Protein AF-B7QEQ2-F1 (afdb_monomer)

Structure (mmCIF, N/CA/C/O backbone):
data_AF-B7QEQ2-F1
#
_entry.id   AF-B7QEQ2-F1
#
loop_
_atom_site.group_PDB
_atom_site.id
_atom_site.type_symbol
_atom_site.label_atom_id
_atom_site.label_alt_id
_atom_site.label_comp_id
_atom_site.label_asym_id
_atom_site.label_entity_id
_atom_site.label_seq_id
_atom_site.pdbx_PDB_ins_code
_atom_site.Cartn_x
_atom_site.Cartn_y
_atom_site.Cartn_z
_atom_site.occupancy
_atom_site.B_iso_or_equiv
_atom_site.auth_seq_id
_atom_site.auth_comp_id
_atom_site.auth_asym_id
_atom_site.auth_atom_id
_atom_site.pdbx_PDB_model_num
ATOM 1 N N . MET A 1 1 ? -2.851 0.104 1.260 1.00 75.62 1 MET A N 1
ATOM 2 C CA . MET A 1 1 ? -3.392 1.039 0.243 1.00 75.62 1 MET A CA 1
ATOM 3 C C . MET A 1 1 ? -2.245 1.586 -0.587 1.00 75.62 1 MET A C 1
ATOM 5 O O . MET A 1 1 ? -1.235 1.958 0.004 1.00 75.62 1 MET A O 1
ATOM 9 N N . LEU A 1 2 ? -2.378 1.606 -1.914 1.00 77.75 2 LEU A N 1
ATOM 10 C CA . LEU A 1 2 ? -1.387 2.231 -2.790 1.00 77.75 2 LEU A CA 1
ATOM 11 C C . LEU A 1 2 ? -1.394 3.751 -2.608 1.00 77.75 2 LEU A C 1
ATOM 13 O O . LEU A 1 2 ? -2.457 4.352 -2.464 1.00 77.75 2 LEU A O 1
ATOM 17 N N . THR A 1 3 ? -0.214 4.362 -2.578 1.00 77.12 3 THR A N 1
ATOM 18 C CA . THR A 1 3 ? -0.054 5.825 -2.447 1.00 77.12 3 THR A CA 1
ATOM 19 C C . THR A 1 3 ? 0.773 6.445 -3.568 1.00 77.12 3 THR A C 1
ATOM 21 O O . THR A 1 3 ? 1.016 7.648 -3.561 1.00 77.12 3 THR A O 1
ATOM 24 N N . GLN A 1 4 ? 1.211 5.635 -4.527 1.00 81.50 4 GLN A N 1
ATOM 25 C CA . GLN A 1 4 ? 1.961 6.067 -5.699 1.00 81.50 4 GLN A CA 1
ATOM 26 C C . GLN A 1 4 ? 1.026 6.340 -6.881 1.00 81.50 4 GLN A C 1
ATOM 28 O O . GLN A 1 4 ? 0.019 5.660 -7.042 1.00 81.50 4 GLN A O 1
ATOM 33 N N . GLN A 1 5 ? 1.394 7.311 -7.722 1.00 81.81 5 GLN A N 1
ATOM 34 C CA . GLN A 1 5 ? 0.786 7.501 -9.038 1.00 81.81 5 GLN A CA 1
ATOM 35 C C . GLN A 1 5 ? 1.064 6.295 -9.943 1.00 81.81 5 GLN A C 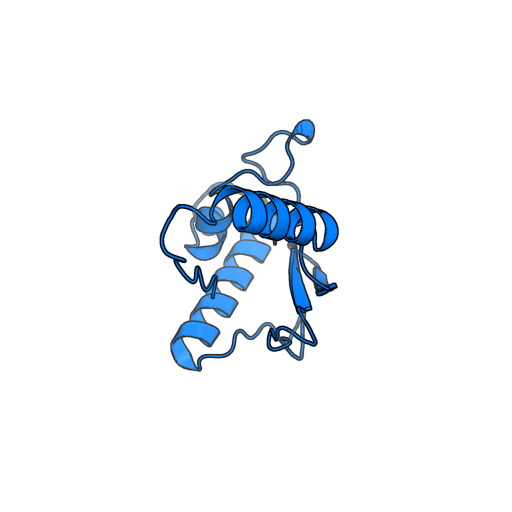1
ATOM 37 O O . GLN A 1 5 ? 2.204 5.842 -10.057 1.00 81.81 5 GLN A O 1
ATOM 42 N N . SER A 1 6 ? 0.012 5.804 -10.587 1.00 81.44 6 SER A N 1
ATOM 43 C CA . SER A 1 6 ? 0.060 4.692 -11.532 1.00 81.44 6 SER A CA 1
ATOM 44 C C . SER A 1 6 ? 0.063 5.200 -12.975 1.00 81.44 6 SER A C 1
ATOM 46 O O . SER A 1 6 ? -0.493 6.257 -13.266 1.00 81.44 6 SER A O 1
ATOM 48 N N . SER A 1 7 ? 0.639 4.422 -13.891 1.00 83.12 7 SER A N 1
ATOM 49 C CA . SER A 1 7 ? 0.541 4.637 -15.339 1.00 83.12 7 SER A CA 1
ATOM 50 C C . SER A 1 7 ? -0.869 4.421 -15.909 1.00 83.12 7 SER A C 1
ATOM 52 O O . SER A 1 7 ? -1.133 4.861 -17.028 1.00 83.12 7 SER A O 1
ATOM 54 N N . PHE A 1 8 ? -1.785 3.785 -15.167 1.00 78.50 8 PHE A N 1
ATOM 55 C CA . PHE A 1 8 ? -3.153 3.510 -15.635 1.00 78.50 8 PHE A CA 1
ATOM 56 C C . PHE A 1 8 ? -4.155 4.630 -15.333 1.00 78.50 8 PHE A C 1
ATOM 58 O O . PHE A 1 8 ? -5.146 4.779 -16.049 1.00 78.50 8 PHE A O 1
ATOM 65 N N . GLY A 1 9 ? -3.925 5.403 -14.270 1.00 74.50 9 GLY A N 1
ATOM 66 C CA . GLY A 1 9 ? -4.839 6.439 -13.793 1.00 74.50 9 GLY A CA 1
ATOM 67 C C . GLY A 1 9 ? -4.338 7.847 -14.105 1.00 74.50 9 GLY A C 1
ATOM 68 O O . GLY A 1 9 ? -3.141 8.114 -14.083 1.00 74.50 9 GLY A O 1
ATOM 69 N N . SER A 1 10 ? -5.250 8.791 -14.353 1.00 77.38 10 SER A N 1
ATOM 70 C CA . SER A 1 10 ? -4.860 10.207 -14.373 1.00 77.38 10 SER A CA 1
ATOM 71 C C . SER A 1 10 ? -4.523 10.680 -12.957 1.00 77.38 10 SER A C 1
ATOM 73 O O . SER A 1 10 ? -5.201 10.276 -12.008 1.00 77.38 10 SER A O 1
ATOM 75 N N . GLU A 1 11 ? -3.593 11.626 -12.823 1.00 79.19 11 GLU A N 1
ATOM 76 C CA . GLU A 1 11 ? -3.232 12.245 -11.538 1.00 79.19 11 GLU A CA 1
ATOM 77 C C . GLU A 1 11 ? -4.451 12.754 -10.744 1.00 79.19 11 GLU A C 1
ATOM 79 O O . GLU A 1 11 ? -4.471 12.663 -9.520 1.00 79.19 11 GLU A O 1
ATOM 84 N N . LEU A 1 12 ? -5.504 13.199 -11.439 1.00 82.31 12 LEU A N 1
ATOM 85 C CA . LEU A 1 12 ? -6.751 13.679 -10.839 1.00 82.31 12 LEU A CA 1
ATOM 86 C C . LEU A 1 12 ? -7.473 12.628 -9.977 1.00 82.31 12 LEU A C 1
ATOM 88 O O . LEU A 1 12 ? -8.085 12.977 -8.970 1.00 82.31 12 LEU A O 1
ATOM 92 N N . PHE A 1 13 ? -7.443 11.360 -10.386 1.00 82.88 13 PHE A N 1
ATOM 93 C CA . PHE A 1 13 ? -8.182 10.286 -9.716 1.00 82.88 13 PHE A CA 1
ATOM 94 C C . PHE A 1 13 ? -7.314 9.523 -8.713 1.00 82.88 13 PHE A C 1
ATOM 96 O O . PHE A 1 13 ? -7.851 8.850 -7.833 1.00 82.88 13 PHE A O 1
ATOM 103 N N . GLY A 1 14 ? -5.987 9.656 -8.820 1.00 84.94 14 GLY A N 1
ATOM 104 C CA . GLY A 1 14 ? -5.045 8.839 -8.066 1.00 84.94 14 GLY A CA 1
ATOM 105 C C . GLY A 1 14 ? -5.220 7.344 -8.369 1.00 84.94 14 GLY A C 1
ATOM 106 O O . GLY A 1 14 ? -5.712 6.994 -9.446 1.00 84.94 14 GLY A O 1
ATOM 107 N N . PRO A 1 15 ? -4.829 6.467 -7.426 1.00 86.31 15 PRO A N 1
ATOM 108 C CA . PRO A 1 15 ? -5.030 5.033 -7.556 1.00 86.31 15 PRO A CA 1
ATOM 109 C C . PRO A 1 15 ? -6.498 4.647 -7.727 1.00 86.31 15 PRO A C 1
ATOM 111 O O . PRO A 1 15 ? -7.338 4.924 -6.863 1.00 86.31 15 PRO A O 1
ATOM 114 N N . THR A 1 16 ? -6.805 3.994 -8.840 1.00 87.00 16 THR A N 1
ATOM 115 C CA . THR A 1 16 ? -8.160 3.581 -9.207 1.00 87.00 16 THR A CA 1
ATOM 116 C C . THR A 1 16 ? -8.502 2.185 -8.685 1.00 87.00 16 THR A C 1
ATOM 118 O O . THR A 1 16 ? -7.649 1.409 -8.260 1.00 87.00 16 THR A O 1
ATOM 121 N N . HIS A 1 17 ? -9.793 1.853 -8.660 1.00 88.81 17 HIS A N 1
ATOM 122 C CA . HIS A 1 17 ? -10.239 0.551 -8.174 1.00 88.81 17 HIS A CA 1
ATOM 123 C C . HIS A 1 17 ? -9.738 -0.589 -9.075 1.00 88.81 17 HIS A C 1
ATOM 125 O O . HIS A 1 17 ? -9.986 -0.579 -10.278 1.00 88.81 17 HIS A O 1
ATOM 131 N N . GLY A 1 18 ? -9.092 -1.591 -8.472 1.00 88.56 18 GLY A N 1
ATOM 132 C CA . GLY A 1 18 ? -8.667 -2.824 -9.137 1.00 88.56 18 GLY A CA 1
ATOM 133 C C . GLY A 1 18 ? -7.286 -2.763 -9.792 1.00 88.56 18 GLY A C 1
ATOM 134 O O . GLY A 1 18 ? -6.779 -3.800 -10.217 1.00 88.56 18 GLY A O 1
ATOM 135 N N . GLU A 1 19 ? -6.642 -1.594 -9.853 1.00 89.75 19 GLU A N 1
ATOM 136 C CA . GLU A 1 19 ? -5.293 -1.482 -10.424 1.00 89.75 19 GLU A CA 1
ATOM 137 C C . GLU A 1 19 ? -4.233 -2.196 -9.570 1.00 89.75 19 GLU A C 1
ATOM 139 O O . GLU A 1 19 ? -3.228 -2.676 -10.087 1.00 89.75 19 GLU A O 1
ATOM 144 N N . ASP A 1 20 ? -4.471 -2.321 -8.263 1.00 91.50 20 ASP A N 1
ATOM 145 C CA . ASP A 1 20 ? -3.594 -3.001 -7.312 1.00 91.50 20 ASP A CA 1
ATOM 146 C C . ASP A 1 20 ? -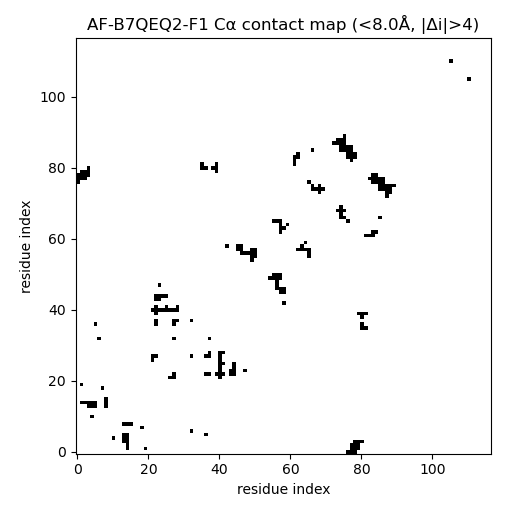3.403 -4.482 -7.653 1.00 91.50 20 ASP A C 1
ATOM 148 O O . ASP A 1 20 ? -2.325 -5.039 -7.424 1.00 91.50 20 ASP A O 1
ATOM 152 N N . MET A 1 21 ? -4.402 -5.092 -8.292 1.00 92.44 21 MET A N 1
ATOM 153 C CA . MET A 1 21 ? -4.324 -6.458 -8.796 1.00 92.44 21 MET A CA 1
ATOM 154 C C . MET A 1 21 ? -3.221 -6.628 -9.852 1.00 92.44 21 MET A C 1
ATOM 156 O O . MET A 1 21 ? -2.556 -7.662 -9.872 1.00 92.44 21 MET A O 1
ATOM 160 N N . LEU A 1 22 ? -2.959 -5.610 -10.678 1.00 91.94 22 LEU A N 1
ATOM 161 C CA . LEU A 1 22 ? -1.907 -5.655 -11.705 1.00 91.94 22 LEU A CA 1
ATOM 162 C C . LEU A 1 22 ? -0.506 -5.719 -11.082 1.00 91.94 22 LEU A C 1
ATOM 164 O O . LEU A 1 22 ? 0.378 -6.400 -11.602 1.00 91.94 22 LEU A O 1
ATOM 168 N N . TYR A 1 23 ? -0.314 -5.061 -9.937 1.00 93.38 23 TYR A N 1
ATOM 169 C CA . TYR A 1 23 ? 0.929 -5.129 -9.169 1.00 93.38 23 TYR A CA 1
ATOM 170 C C . TYR A 1 23 ? 1.040 -6.448 -8.391 1.00 93.38 23 TYR A C 1
ATOM 172 O O . TYR A 1 23 ? 2.099 -7.070 -8.383 1.00 93.38 23 TYR A O 1
ATOM 180 N N . MET A 1 24 ? -0.043 -6.908 -7.750 1.00 93.62 24 MET A N 1
ATOM 181 C CA . MET A 1 24 ? -0.027 -8.156 -6.968 1.00 93.62 24 MET A CA 1
ATOM 182 C C . MET A 1 24 ? 0.187 -9.406 -7.825 1.00 93.62 24 MET A C 1
ATOM 184 O O . MET A 1 24 ? 0.768 -10.372 -7.336 1.00 93.62 24 MET A O 1
ATOM 188 N N . LEU A 1 25 ? -0.284 -9.395 -9.075 1.00 93.06 25 LEU A N 1
ATOM 189 C CA . LEU A 1 25 ? -0.165 -10.521 -10.007 1.00 93.06 25 LEU A CA 1
ATOM 190 C C . LEU A 1 25 ? 1.064 -10.429 -10.924 1.00 93.06 25 LEU A C 1
ATOM 192 O O . LEU A 1 25 ? 1.236 -11.280 -11.792 1.00 93.06 25 LEU A O 1
ATOM 196 N N . GLY A 1 26 ? 1.918 -9.418 -10.749 1.00 92.69 26 GLY A N 1
ATOM 197 C CA . GLY A 1 26 ? 3.167 -9.304 -11.499 1.00 92.69 26 GLY A CA 1
ATOM 198 C C . GLY A 1 26 ? 3.040 -8.735 -12.909 1.00 92.69 26 GLY A C 1
ATOM 199 O O . GLY A 1 26 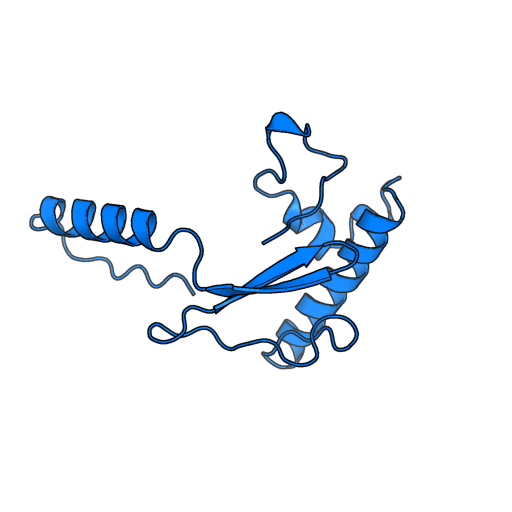? 4.050 -8.629 -13.600 1.00 92.69 26 GLY A O 1
ATOM 200 N N . SER A 1 27 ? 1.845 -8.323 -13.345 1.00 92.62 27 SER A N 1
ATOM 201 C CA . SER A 1 27 ? 1.609 -7.831 -14.710 1.00 92.62 27 SER A CA 1
ATOM 202 C C . SER A 1 27 ? 2.489 -6.629 -15.071 1.00 92.62 27 SER A C 1
ATOM 204 O O . SER A 1 27 ? 2.875 -6.477 -16.228 1.00 92.62 27 SER A O 1
ATOM 206 N N . MET A 1 28 ? 2.885 -5.815 -14.087 1.00 90.69 28 MET A N 1
ATOM 207 C CA . MET A 1 28 ? 3.777 -4.667 -14.311 1.00 90.69 28 MET A CA 1
ATOM 208 C C . MET A 1 28 ? 5.183 -5.058 -14.774 1.00 90.69 28 MET A C 1
ATOM 210 O O . MET A 1 28 ? 5.884 -4.225 -15.346 1.00 90.69 28 MET A O 1
ATOM 214 N N . ASN A 1 29 ? 5.612 -6.300 -14.538 1.00 86.50 29 ASN A N 1
ATOM 215 C CA . ASN A 1 29 ? 6.933 -6.767 -14.959 1.00 86.50 29 ASN A CA 1
ATOM 216 C C . ASN A 1 29 ? 6.986 -7.029 -16.470 1.00 86.50 29 ASN A C 1
ATOM 218 O O . ASN A 1 29 ? 8.004 -6.738 -17.096 1.00 86.50 29 ASN A O 1
ATOM 222 N N . ASP A 1 30 ? 5.880 -7.510 -17.043 1.00 84.94 30 ASP A N 1
ATOM 223 C CA . ASP A 1 30 ? 5.756 -7.820 -18.473 1.00 84.94 30 ASP A CA 1
ATOM 224 C C . ASP A 1 30 ? 5.270 -6.618 -19.288 1.00 84.94 30 ASP A C 1
ATOM 226 O O . ASP A 1 30 ? 5.574 -6.477 -20.474 1.00 84.94 30 ASP A O 1
ATOM 230 N N . MET A 1 31 ? 4.521 -5.717 -18.652 1.00 83.56 31 MET A N 1
ATOM 231 C CA . MET A 1 31 ? 4.134 -4.452 -19.259 1.00 83.56 31 MET A CA 1
ATOM 232 C C . MET A 1 31 ? 5.353 -3.528 -19.404 1.00 83.56 31 MET A C 1
ATOM 234 O O . MET A 1 31 ? 6.342 -3.602 -18.663 1.00 83.56 31 MET A O 1
ATOM 238 N N . ASN A 1 32 ? 5.277 -2.581 -20.342 1.00 82.50 32 ASN A N 1
ATOM 239 C CA . ASN A 1 32 ? 6.275 -1.517 -20.488 1.00 82.50 32 ASN A CA 1
ATOM 240 C C . ASN A 1 32 ? 6.137 -0.447 -19.379 1.00 82.50 32 ASN A C 1
ATOM 242 O O . ASN A 1 32 ? 6.156 0.751 -19.649 1.00 82.50 32 ASN A O 1
ATOM 246 N N . ALA A 1 33 ? 5.929 -0.905 -18.142 1.00 86.81 33 ALA A N 1
ATOM 247 C CA . ALA A 1 33 ? 5.789 -0.102 -16.944 1.00 86.81 33 ALA A CA 1
ATOM 248 C C . ALA A 1 33 ? 7.119 0.540 -16.550 1.00 86.81 33 ALA A C 1
ATOM 250 O O . ALA A 1 33 ? 8.204 0.048 -16.891 1.00 86.81 33 ALA A O 1
ATOM 251 N N . ASN A 1 34 ? 7.037 1.630 -15.794 1.00 90.75 34 ASN A N 1
ATOM 252 C CA . ASN A 1 34 ? 8.240 2.300 -15.321 1.00 90.75 34 ASN A CA 1
ATOM 253 C C . ASN A 1 34 ? 8.941 1.491 -14.206 1.00 90.75 34 ASN A C 1
ATOM 255 O O . ASN A 1 34 ? 8.398 0.535 -13.646 1.00 90.75 34 ASN A O 1
ATOM 259 N N . LEU A 1 35 ? 10.181 1.874 -13.884 1.00 93.00 35 LEU A N 1
ATOM 260 C CA . LEU A 1 35 ? 11.004 1.164 -12.896 1.00 93.00 35 LEU A CA 1
ATOM 261 C C . LEU A 1 35 ? 10.356 1.101 -11.511 1.00 93.00 35 LEU A C 1
ATOM 263 O O . LEU A 1 35 ? 10.487 0.092 -10.819 1.00 93.00 35 LEU A O 1
ATOM 267 N N . ASP A 1 36 ? 9.654 2.154 -11.112 1.00 92.75 36 ASP A N 1
ATOM 268 C CA . ASP A 1 36 ? 9.009 2.217 -9.810 1.00 92.75 36 ASP A CA 1
ATOM 269 C C . ASP A 1 36 ? 7.806 1.273 -9.735 1.00 92.75 36 ASP A C 1
ATOM 271 O O . ASP A 1 36 ? 7.636 0.562 -8.745 1.00 92.75 36 ASP A O 1
ATOM 275 N N . GLU A 1 37 ? 7.013 1.194 -10.798 1.00 93.25 37 GLU A N 1
ATOM 276 C CA . GLU A 1 37 ? 5.877 0.280 -10.879 1.00 93.25 37 GLU A CA 1
ATOM 277 C C . GLU A 1 37 ? 6.307 -1.187 -10.867 1.00 93.25 37 GLU A C 1
ATOM 279 O O . GLU A 1 37 ? 5.720 -1.997 -10.145 1.00 93.25 37 GLU A O 1
ATOM 284 N N . ARG A 1 38 ? 7.373 -1.522 -11.604 1.00 94.06 38 ARG A N 1
ATOM 285 C CA . ARG A 1 38 ? 7.998 -2.855 -11.567 1.00 94.06 38 ARG A CA 1
ATOM 286 C C . ARG A 1 38 ? 8.491 -3.190 -10.166 1.00 94.06 38 ARG A C 1
ATOM 288 O O . ARG A 1 38 ? 8.185 -4.249 -9.624 1.00 94.06 38 A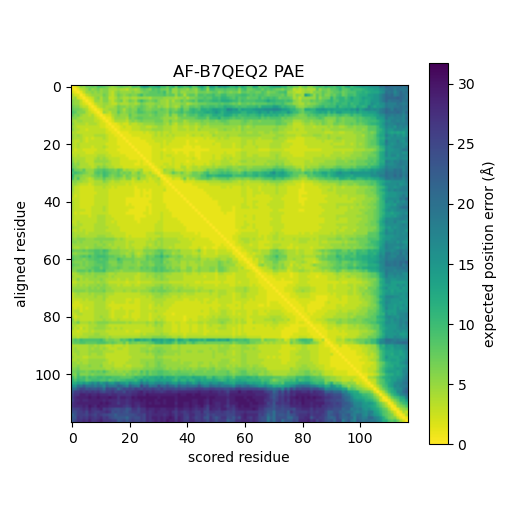RG A O 1
ATOM 295 N N . ARG A 1 39 ? 9.178 -2.243 -9.529 1.00 93.31 39 ARG A N 1
ATOM 296 C CA . ARG A 1 39 ? 9.682 -2.401 -8.162 1.00 93.31 39 ARG A CA 1
ATOM 297 C C . ARG A 1 39 ? 8.559 -2.613 -7.152 1.00 93.31 39 ARG A C 1
ATOM 299 O O . ARG A 1 39 ? 8.692 -3.445 -6.253 1.00 93.31 39 ARG A O 1
ATOM 306 N N . LEU A 1 40 ? 7.469 -1.859 -7.267 1.00 93.19 40 LEU A N 1
ATOM 307 C CA . LEU A 1 40 ? 6.291 -2.027 -6.424 1.00 93.19 40 LEU A CA 1
ATOM 308 C C . LEU A 1 40 ? 5.636 -3.396 -6.661 1.00 93.19 40 LEU A C 1
ATOM 310 O O . LEU A 1 40 ? 5.329 -4.086 -5.692 1.00 93.19 40 LEU A O 1
ATOM 314 N N . SER A 1 41 ? 5.500 -3.818 -7.918 1.00 94.31 41 SER A N 1
ATOM 315 C CA . SER A 1 41 ? 4.959 -5.124 -8.316 1.00 94.31 41 SER A CA 1
ATOM 316 C C . SER A 1 41 ? 5.748 -6.292 -7.718 1.00 94.31 41 SER A C 1
ATOM 318 O O . SER A 1 41 ? 5.186 -7.116 -6.996 1.00 94.31 41 SER A O 1
ATOM 320 N N . GLU A 1 42 ? 7.073 -6.314 -7.881 1.00 93.38 42 GLU A N 1
ATOM 321 C CA . GLU A 1 42 ? 7.943 -7.337 -7.279 1.00 93.38 42 GLU A CA 1
ATOM 322 C C . GLU A 1 42 ? 7.783 -7.428 -5.756 1.00 93.38 42 GLU A C 1
ATOM 324 O O . GLU A 1 42 ? 7.735 -8.517 -5.172 1.00 93.38 42 GLU A O 1
ATOM 329 N N . ARG A 1 43 ? 7.668 -6.274 -5.094 1.00 92.56 43 ARG A N 1
ATOM 330 C CA . ARG A 1 43 ? 7.474 -6.197 -3.642 1.00 92.56 43 ARG A CA 1
ATOM 331 C C . ARG A 1 43 ? 6.097 -6.685 -3.221 1.00 92.56 43 ARG A C 1
ATOM 333 O O . ARG A 1 43 ? 6.001 -7.405 -2.228 1.00 92.56 43 ARG A O 1
ATOM 340 N N . MET A 1 44 ? 5.053 -6.335 -3.968 1.00 93.81 44 MET A N 1
ATOM 341 C CA . MET A 1 44 ? 3.692 -6.788 -3.698 1.00 93.81 44 MET A CA 1
ATOM 342 C C . MET A 1 44 ? 3.548 -8.292 -3.906 1.00 93.81 44 MET A C 1
ATOM 344 O O . MET A 1 44 ? 3.026 -8.961 -3.017 1.00 93.81 44 MET A O 1
ATOM 348 N N . MET A 1 45 ? 4.095 -8.844 -4.990 1.00 94.56 45 MET A N 1
ATOM 349 C CA . MET A 1 45 ? 4.141 -10.293 -5.205 1.00 94.56 45 MET A CA 1
ATOM 350 C C . MET 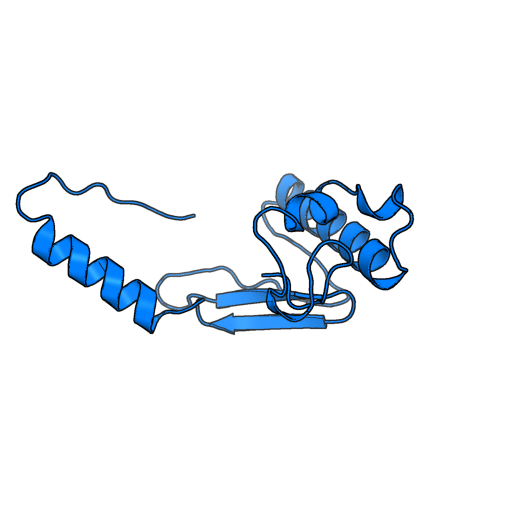A 1 45 ? 4.843 -11.017 -4.053 1.00 94.56 45 MET A C 1
ATOM 352 O O . MET A 1 45 ? 4.311 -11.990 -3.519 1.00 94.56 45 MET A O 1
ATOM 356 N N . LYS A 1 46 ? 6.017 -10.530 -3.622 1.00 92.94 46 LYS A N 1
ATOM 357 C CA . LYS A 1 46 ? 6.745 -11.124 -2.491 1.00 92.94 46 LYS A CA 1
ATOM 358 C C . LYS A 1 46 ? 5.940 -11.045 -1.195 1.00 92.94 46 LYS A C 1
ATOM 360 O O . LYS A 1 46 ? 5.828 -12.042 -0.491 1.00 92.94 46 LYS A O 1
ATOM 365 N N . MET A 1 47 ? 5.376 -9.879 -0.889 1.00 93.75 47 MET A N 1
ATOM 366 C CA . MET A 1 47 ? 4.532 -9.674 0.290 1.00 93.75 47 MET A CA 1
ATOM 367 C C . MET A 1 47 ? 3.359 -10.661 0.315 1.00 93.75 47 MET A C 1
ATOM 369 O O . MET A 1 47 ? 3.129 -11.300 1.342 1.00 93.75 47 MET A O 1
ATOM 373 N N . VAL A 1 48 ? 2.640 -10.796 -0.805 1.00 94.19 48 VAL A N 1
ATOM 374 C CA . VAL A 1 48 ? 1.518 -11.734 -0.945 1.00 94.19 48 VAL A CA 1
ATOM 375 C C . VAL A 1 48 ? 2.011 -13.176 -0.804 1.00 94.19 48 VAL A C 1
ATOM 377 O O . VAL A 1 48 ? 1.399 -13.949 -0.077 1.00 94.19 48 VAL A O 1
ATOM 380 N N . GLY A 1 49 ? 3.145 -13.533 -1.412 1.00 94.94 49 GLY A N 1
ATOM 381 C CA . GLY A 1 49 ? 3.751 -14.863 -1.291 1.00 94.94 49 GLY A CA 1
ATOM 382 C C . GLY A 1 49 ? 4.173 -15.240 0.136 1.00 94.94 49 GLY A C 1
ATOM 383 O O . GLY A 1 49 ? 3.990 -16.380 0.559 1.00 94.94 49 GLY A O 1
ATOM 384 N N . GLU A 1 50 ? 4.710 -14.299 0.915 1.00 93.81 50 GLU A N 1
ATOM 385 C CA . GLU A 1 50 ? 5.033 -14.552 2.328 1.00 93.81 50 GLU A CA 1
ATOM 386 C C . GLU A 1 50 ? 3.767 -14.698 3.182 1.00 93.81 50 GLU A C 1
ATOM 388 O O . GLU A 1 50 ? 3.711 -15.566 4.060 1.00 93.81 50 GLU A O 1
ATOM 393 N N . PHE A 1 51 ? 2.720 -13.921 2.881 1.00 94.31 51 PHE A N 1
ATOM 394 C CA . PHE A 1 51 ? 1.421 -14.076 3.530 1.00 94.31 51 PHE A CA 1
ATOM 395 C C . PHE A 1 51 ? 0.789 -15.438 3.229 1.00 94.31 51 PHE A C 1
ATOM 397 O O . PHE A 1 51 ? 0.365 -16.122 4.156 1.00 94.31 51 PHE A O 1
ATOM 404 N N . THR A 1 52 ? 0.775 -15.881 1.970 1.00 95.75 52 THR A N 1
ATOM 405 C CA . THR A 1 52 ? 0.214 -17.197 1.617 1.00 95.75 52 THR A CA 1
ATOM 406 C C . THR A 1 52 ? 1.005 -18.350 2.233 1.00 95.75 52 THR A C 1
ATOM 408 O O . THR A 1 52 ? 0.415 -19.373 2.574 1.00 95.75 52 THR A O 1
ATOM 411 N N . ARG A 1 53 ? 2.322 -18.192 2.425 1.00 94.62 53 ARG A N 1
ATOM 412 C CA . ARG A 1 53 ? 3.180 -19.204 3.060 1.00 94.62 53 ARG A CA 1
ATOM 413 C C . ARG A 1 53 ? 3.022 -19.274 4.582 1.00 94.62 53 ARG A C 1
ATOM 415 O O . ARG A 1 53 ? 3.025 -20.370 5.134 1.00 94.62 53 ARG A O 1
ATOM 422 N N . SER A 1 54 ? 2.979 -18.129 5.263 1.00 93.31 54 SER A N 1
ATOM 423 C CA . SER A 1 54 ? 3.162 -18.042 6.726 1.00 93.31 54 SER A CA 1
ATOM 424 C C . SER A 1 54 ? 1.994 -17.405 7.483 1.00 93.31 54 SER A C 1
ATOM 426 O O . SER A 1 54 ? 2.008 -17.352 8.711 1.00 93.31 54 SER A O 1
ATOM 428 N N . GLY A 1 55 ? 1.001 -16.873 6.769 1.00 91.31 55 GLY A N 1
ATOM 429 C CA . GLY A 1 55 ? -0.077 -16.066 7.338 1.00 91.31 55 GLY A CA 1
ATOM 430 C C . GLY A 1 55 ? 0.344 -14.648 7.736 1.00 91.31 55 GLY A C 1
ATOM 431 O O . GLY A 1 55 ? -0.491 -13.893 8.226 1.00 91.31 55 GLY A O 1
ATOM 432 N N . THR A 1 56 ? 1.609 -14.258 7.526 1.00 90.38 56 THR A N 1
ATOM 433 C CA . THR A 1 56 ? 2.115 -12.916 7.853 1.00 90.38 56 THR A CA 1
ATOM 434 C C . THR A 1 56 ? 2.812 -12.294 6.639 1.00 90.38 56 THR A C 1
ATOM 436 O O . THR A 1 56 ? 3.783 -12.861 6.136 1.00 90.38 56 THR A O 1
ATOM 439 N N . PRO A 1 57 ? 2.357 -11.130 6.141 1.00 92.38 57 PRO A N 1
ATOM 440 C CA . PRO A 1 57 ? 3.050 -10.432 5.062 1.00 92.38 57 PRO A CA 1
ATOM 441 C C . PRO A 1 57 ? 4.408 -9.907 5.548 1.00 92.38 57 PRO A C 1
ATOM 443 O O . PRO A 1 57 ? 4.549 -9.466 6.689 1.00 92.38 57 PRO A O 1
ATOM 446 N N . SER A 1 58 ? 5.416 -9.920 4.674 1.00 86.50 58 SER A N 1
ATOM 447 C CA . SER A 1 58 ? 6.775 -9.499 5.032 1.00 86.50 58 SER A CA 1
ATOM 448 C C . SER A 1 58 ? 7.449 -8.703 3.914 1.00 86.50 58 SER A C 1
ATOM 450 O O . SER A 1 58 ? 7.518 -9.143 2.766 1.00 86.50 58 SER A O 1
ATOM 452 N N . MET A 1 59 ? 7.973 -7.521 4.262 1.00 86.38 59 MET A N 1
ATOM 453 C CA . MET A 1 59 ? 8.785 -6.662 3.388 1.00 86.38 59 MET A CA 1
ATOM 454 C C . MET A 1 59 ? 9.926 -6.023 4.191 1.00 86.38 59 MET A C 1
ATOM 456 O O . MET A 1 59 ? 9.940 -4.809 4.383 1.00 86.38 59 MET A O 1
ATOM 460 N N . PRO A 1 60 ? 10.910 -6.807 4.661 1.00 80.62 60 PRO A N 1
ATOM 461 C CA . PRO A 1 60 ? 11.845 -6.381 5.705 1.00 80.62 60 PRO A CA 1
ATOM 462 C C . PRO A 1 60 ? 12.690 -5.155 5.330 1.00 80.62 60 PRO A C 1
ATOM 464 O O . PRO A 1 60 ? 13.116 -4.415 6.208 1.00 80.62 60 PRO A O 1
ATOM 467 N N . THR A 1 61 ? 12.899 -4.903 4.034 1.00 83.56 61 THR A N 1
ATOM 468 C CA . THR A 1 61 ? 13.634 -3.731 3.534 1.00 83.56 61 THR A CA 1
ATOM 469 C C . THR A 1 61 ? 12.849 -2.419 3.610 1.00 83.56 61 THR A C 1
ATOM 471 O O . THR A 1 61 ? 13.461 -1.359 3.550 1.00 83.56 61 THR A O 1
ATOM 474 N N . MET A 1 62 ? 11.519 -2.467 3.724 1.00 85.75 62 MET A N 1
ATOM 475 C CA . MET A 1 62 ? 10.649 -1.284 3.817 1.00 85.75 62 MET A CA 1
ATOM 476 C C . MET A 1 62 ? 9.894 -1.217 5.143 1.00 85.75 62 MET A C 1
ATOM 478 O O . MET A 1 62 ? 9.645 -0.141 5.673 1.00 85.75 62 MET A O 1
ATOM 482 N N . MET A 1 63 ? 9.498 -2.377 5.657 1.00 86.62 63 MET A N 1
ATOM 483 C CA . MET A 1 63 ? 8.680 -2.539 6.844 1.00 86.62 63 MET A CA 1
ATOM 484 C C . MET A 1 63 ? 9.153 -3.787 7.599 1.00 86.62 63 MET A C 1
ATOM 486 O O . MET A 1 63 ? 8.733 -4.900 7.275 1.00 86.62 63 MET A O 1
ATOM 490 N N . PRO A 1 64 ? 10.038 -3.615 8.599 1.00 84.00 64 PRO A N 1
ATOM 491 C CA . PRO A 1 64 ? 10.580 -4.723 9.386 1.00 84.00 64 PRO A CA 1
ATOM 492 C C . PRO A 1 64 ? 9.517 -5.522 10.146 1.00 84.00 64 PRO A C 1
ATOM 494 O O . PRO A 1 64 ? 9.706 -6.706 10.400 1.00 84.00 64 PRO A O 1
ATOM 497 N N . SER A 1 65 ? 8.409 -4.876 10.515 1.00 86.75 65 SER A N 1
ATOM 498 C CA . SER A 1 65 ? 7.285 -5.505 11.200 1.00 86.75 65 SER A CA 1
ATOM 499 C C . SER A 1 65 ? 5.976 -5.006 10.611 1.00 86.75 65 SER A C 1
ATOM 501 O O . SER A 1 65 ? 5.740 -3.797 10.548 1.00 86.75 65 SER A O 1
ATOM 503 N N . TRP A 1 66 ? 5.140 -5.943 10.171 1.00 90.44 66 TRP A N 1
ATOM 504 C CA . TRP A 1 66 ? 3.798 -5.651 9.695 1.00 90.44 66 TRP A CA 1
ATOM 505 C C . TRP A 1 66 ? 2.813 -5.694 10.871 1.00 90.44 66 TRP A C 1
ATOM 507 O O . TRP A 1 66 ? 2.702 -6.735 11.521 1.00 90.44 66 TRP A O 1
ATOM 517 N N . PRO A 1 67 ? 2.092 -4.601 11.182 1.00 91.69 67 PRO A N 1
ATOM 518 C CA . PRO A 1 67 ? 1.196 -4.573 12.332 1.00 91.69 67 PRO A CA 1
ATOM 519 C C . PRO A 1 67 ? -0.045 -5.443 12.099 1.00 91.69 67 PRO A C 1
ATOM 521 O O . PRO A 1 67 ? -0.679 -5.376 11.045 1.00 91.69 67 PRO A O 1
ATOM 524 N N . THR A 1 68 ? -0.434 -6.214 13.113 1.00 91.94 68 THR A N 1
ATOM 525 C CA . THR A 1 68 ? -1.713 -6.931 13.121 1.00 91.94 68 THR A CA 1
ATOM 526 C C . THR A 1 68 ? -2.856 -5.949 13.352 1.00 91.94 68 THR A C 1
ATOM 528 O O . THR A 1 68 ? -2.845 -5.188 14.321 1.00 91.94 68 THR A O 1
ATOM 531 N N . PHE A 1 69 ? -3.859 -5.981 12.479 1.00 92.94 69 PHE A N 1
ATOM 532 C CA . PHE A 1 69 ? -5.066 -5.176 12.635 1.00 92.94 69 PHE A CA 1
ATOM 533 C C . PHE A 1 69 ? -5.918 -5.680 13.814 1.00 92.94 69 PHE A C 1
ATOM 535 O O . PHE A 1 69 ? -6.162 -6.881 13.937 1.00 92.94 69 PHE A O 1
ATOM 542 N N . SER A 1 70 ? -6.420 -4.769 14.656 1.00 93.56 70 SER A N 1
ATOM 543 C CA . SER A 1 70 ? -7.445 -5.065 15.670 1.00 93.56 70 SER A CA 1
ATOM 544 C C . SER A 1 70 ? -8.464 -3.925 15.787 1.00 93.56 70 SER A C 1
ATOM 546 O O . SER A 1 70 ? -8.232 -2.822 15.293 1.00 93.56 70 SER A O 1
ATOM 548 N N . ALA A 1 71 ? -9.599 -4.155 16.455 1.00 89.25 71 ALA A N 1
ATOM 549 C CA . ALA A 1 71 ? -10.596 -3.100 16.673 1.00 89.25 71 ALA A CA 1
ATOM 550 C C . ALA A 1 71 ? -10.057 -1.960 17.562 1.00 89.25 71 ALA A C 1
ATOM 552 O O . ALA A 1 71 ? -10.399 -0.795 17.362 1.00 89.25 71 ALA A O 1
ATOM 553 N N . GLU A 1 72 ? -9.190 -2.294 18.517 1.00 92.75 72 GLU A N 1
ATOM 554 C CA . GLU A 1 72 ? -8.537 -1.369 19.448 1.00 92.75 72 GLU A CA 1
ATOM 555 C C . GLU A 1 72 ? -7.365 -0.635 18.786 1.00 92.75 72 GLU A C 1
ATOM 557 O O . GLU A 1 72 ? -7.085 0.521 19.106 1.00 92.75 72 GLU A O 1
ATOM 562 N N . LYS A 1 73 ? -6.678 -1.308 17.856 1.00 93.31 73 LYS A N 1
ATOM 563 C CA . LYS A 1 73 ? -5.555 -0.777 17.079 1.00 93.31 73 LYS A CA 1
ATOM 564 C C . LYS A 1 73 ? -5.795 -1.052 15.594 1.00 93.31 73 LYS A C 1
ATOM 566 O O . LYS A 1 73 ? -5.190 -1.971 15.038 1.00 93.31 73 LYS A O 1
ATOM 571 N N . PRO A 1 74 ? -6.656 -0.262 14.925 1.00 93.62 74 PRO A N 1
ATOM 572 C CA . PRO A 1 74 ? -7.043 -0.513 13.539 1.00 93.62 74 PRO A CA 1
ATOM 573 C C . PRO A 1 74 ? -5.946 -0.059 12.570 1.00 93.62 74 PRO A C 1
ATOM 575 O O . PRO A 1 74 ? -6.168 0.798 11.723 1.00 93.62 74 PRO A O 1
ATOM 578 N N . GLN A 1 75 ? -4.727 -0.561 12.729 1.00 94.12 75 GLN A N 1
ATOM 579 C CA . GLN A 1 75 ? -3.572 -0.133 11.954 1.00 94.12 75 GLN A CA 1
ATOM 580 C C . GLN A 1 75 ? -3.572 -0.783 10.572 1.00 94.12 75 GLN A C 1
ATOM 582 O O . GLN A 1 75 ? -3.898 -1.957 10.424 1.00 94.12 75 GLN A O 1
ATOM 587 N N . TYR A 1 76 ? -3.188 -0.017 9.558 1.00 92.44 76 TYR A N 1
ATOM 588 C CA . TYR A 1 76 ? -3.041 -0.494 8.187 1.00 92.44 76 TYR A CA 1
ATOM 589 C C . TYR A 1 76 ? -1.780 0.082 7.553 1.00 92.44 76 TYR A C 1
ATOM 591 O O . TYR A 1 76 ? -1.222 1.071 8.031 1.00 92.44 76 TYR A O 1
ATOM 599 N N . VAL A 1 77 ? -1.346 -0.532 6.455 1.00 92.81 77 VAL A N 1
ATOM 600 C CA . VAL A 1 77 ? -0.122 -0.150 5.750 1.00 92.81 77 VAL A CA 1
ATOM 601 C C . VAL A 1 77 ? -0.449 0.539 4.425 1.00 92.81 77 VAL A C 1
ATOM 603 O O . VAL A 1 77 ? -1.294 0.084 3.640 1.00 92.81 77 VAL A O 1
ATOM 606 N N . THR A 1 78 ? 0.229 1.651 4.165 1.00 92.38 78 THR A N 1
ATOM 607 C CA . THR A 1 78 ? 0.315 2.279 2.844 1.00 92.38 78 THR A CA 1
ATOM 608 C C . THR A 1 78 ? 1.594 1.847 2.145 1.00 92.38 78 THR A C 1
ATOM 610 O O . THR A 1 78 ? 2.610 1.639 2.803 1.00 92.38 78 THR A O 1
ATOM 613 N N . LEU A 1 79 ? 1.532 1.677 0.825 1.00 91.50 79 LEU A N 1
ATOM 614 C CA . LEU A 1 79 ? 2.631 1.150 0.018 1.00 91.50 79 LEU A CA 1
ATOM 615 C C . LEU A 1 79 ? 2.862 2.009 -1.223 1.00 91.50 79 LEU A C 1
ATOM 617 O O . LEU A 1 79 ? 1.916 2.387 -1.916 1.00 91.50 79 LEU A O 1
ATOM 621 N N . SER A 1 80 ? 4.134 2.252 -1.519 1.00 91.50 80 SER A N 1
ATOM 622 C CA . SER A 1 80 ? 4.624 2.820 -2.772 1.00 91.50 80 SER A CA 1
ATOM 623 C C . SER A 1 80 ? 5.917 2.125 -3.203 1.00 91.50 80 SER A C 1
ATOM 625 O O . SER A 1 80 ? 6.495 1.329 -2.455 1.00 91.50 80 SER A O 1
ATOM 627 N N . ALA A 1 81 ? 6.424 2.453 -4.393 1.00 91.12 81 ALA A N 1
ATOM 628 C CA . ALA A 1 81 ? 7.709 1.950 -4.877 1.00 91.12 81 ALA A CA 1
ATOM 629 C C . ALA A 1 81 ? 8.906 2.229 -3.958 1.00 91.12 81 ALA A C 1
ATOM 631 O O . ALA A 1 81 ? 9.938 1.579 -4.110 1.00 91.12 81 ALA A O 1
ATOM 632 N N . HIS A 1 82 ? 8.807 3.152 -2.997 1.00 90.94 82 HIS A N 1
ATOM 633 C CA . HIS A 1 82 ? 9.943 3.542 -2.150 1.00 90.94 82 HIS A CA 1
ATOM 634 C C . HIS A 1 82 ? 9.637 3.546 -0.659 1.00 90.94 82 HIS A C 1
ATOM 636 O O . HIS A 1 82 ? 10.570 3.480 0.134 1.00 90.94 82 HIS A O 1
ATOM 642 N N . ASN A 1 83 ? 8.364 3.587 -0.267 1.00 90.50 83 ASN A N 1
ATOM 643 C CA . ASN A 1 83 ? 7.982 3.722 1.130 1.00 90.50 83 ASN A CA 1
ATOM 644 C C . ASN A 1 83 ? 6.844 2.770 1.515 1.00 90.50 83 ASN A C 1
ATOM 646 O O . ASN A 1 83 ? 5.957 2.466 0.717 1.00 90.50 83 ASN A O 1
ATOM 650 N N . ALA A 1 84 ? 6.887 2.311 2.761 1.00 92.62 84 ALA A N 1
ATOM 651 C CA . ALA A 1 84 ? 5.799 1.618 3.419 1.00 92.62 84 ALA A CA 1
ATOM 652 C C . ALA A 1 84 ? 5.571 2.295 4.771 1.00 92.62 84 ALA A C 1
ATOM 654 O O . ALA A 1 84 ? 6.517 2.523 5.523 1.00 92.62 84 ALA A O 1
ATOM 655 N N . SER A 1 85 ? 4.336 2.666 5.088 1.00 92.25 85 SER A N 1
ATOM 656 C CA . SER A 1 85 ? 4.050 3.418 6.314 1.00 92.25 85 SER A CA 1
ATOM 657 C C . SER A 1 85 ? 2.813 2.889 7.015 1.00 92.25 85 SER A C 1
ATOM 659 O O . SER A 1 85 ? 1.837 2.493 6.382 1.00 92.25 85 SER A O 1
ATOM 661 N N . VAL A 1 86 ? 2.873 2.854 8.345 1.00 93.19 86 VAL A N 1
ATOM 662 C CA . VAL A 1 86 ? 1.751 2.435 9.185 1.00 93.19 86 VAL A CA 1
ATOM 663 C C . VAL A 1 86 ? 0.875 3.644 9.478 1.00 93.19 86 VAL A C 1
ATOM 665 O O . VAL A 1 86 ? 1.355 4.686 9.917 1.00 93.19 86 VAL A O 1
ATOM 668 N N . HIS A 1 87 ? -0.423 3.479 9.278 1.00 93.25 87 HIS A N 1
ATOM 669 C CA . HIS A 1 87 ? -1.444 4.470 9.580 1.00 93.25 87 HIS A CA 1
ATOM 670 C C . HIS A 1 87 ? -2.551 3.837 10.421 1.00 93.25 87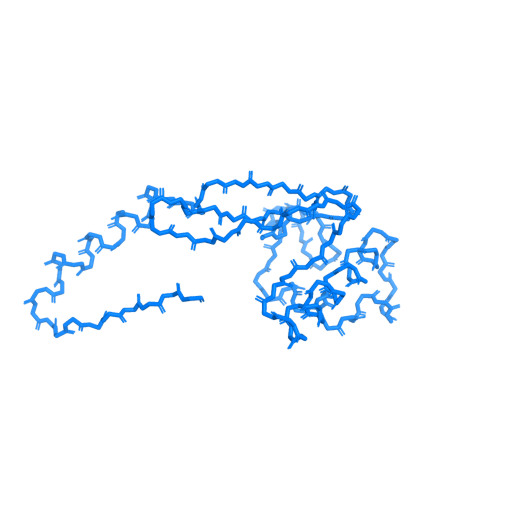 HIS A C 1
ATOM 672 O O . HIS A 1 87 ? -2.661 2.616 10.514 1.00 93.25 87 HIS A O 1
ATOM 678 N N . THR A 1 88 ? -3.392 4.669 11.025 1.00 93.12 88 THR A N 1
ATOM 679 C CA . THR A 1 88 ? -4.550 4.219 11.802 1.00 93.12 88 THR A CA 1
ATOM 680 C C . THR A 1 88 ? -5.809 4.383 10.967 1.00 93.12 88 THR A C 1
ATOM 682 O O . THR A 1 88 ? -6.135 5.505 10.604 1.00 93.12 88 THR A O 1
ATOM 685 N N . GLY A 1 89 ? -6.470 3.256 10.692 1.00 84.31 89 GLY A N 1
ATOM 686 C CA . GLY A 1 89 ? -7.782 3.020 10.084 1.00 84.31 89 GLY A CA 1
ATOM 687 C C . GLY A 1 89 ? -8.178 3.928 8.919 1.00 84.31 89 GLY A C 1
ATOM 688 O O . GLY A 1 89 ? -8.341 5.133 9.119 1.00 84.31 89 GLY A O 1
ATOM 689 N N . PRO A 1 90 ? -8.450 3.400 7.713 1.00 81.56 90 PRO A N 1
ATOM 690 C CA . PRO A 1 90 ? -8.908 4.265 6.640 1.00 81.56 90 PRO A CA 1
ATOM 691 C C . PRO A 1 90 ? -10.276 4.853 7.010 1.00 81.56 90 PRO A C 1
ATOM 693 O O . PRO A 1 90 ? -11.231 4.127 7.286 1.00 81.56 90 PRO A O 1
ATOM 696 N N . ARG A 1 91 ? -10.362 6.190 7.011 1.00 89.38 91 ARG A N 1
ATOM 697 C CA . ARG A 1 91 ? -11.628 6.943 7.078 1.00 89.38 91 ARG A CA 1
ATOM 698 C C . ARG A 1 91 ? -12.521 6.571 8.270 1.00 89.38 91 ARG A C 1
ATOM 700 O O . ARG A 1 91 ? -13.737 6.435 8.139 1.00 89.38 91 ARG A O 1
ATOM 707 N N . LEU A 1 92 ? -11.922 6.409 9.456 1.00 90.62 92 LEU A N 1
ATOM 708 C CA . LEU A 1 92 ? -12.630 5.985 10.676 1.00 90.62 92 LEU A CA 1
ATOM 709 C C . LEU A 1 92 ? -13.889 6.811 10.977 1.00 90.62 92 LEU A C 1
ATOM 711 O O . LEU A 1 92 ? -14.888 6.251 11.432 1.00 90.62 92 LEU A O 1
ATOM 715 N N . LYS A 1 93 ? -13.862 8.124 10.715 1.00 91.12 93 LYS A N 1
ATOM 716 C CA . LYS A 1 93 ? -15.008 9.018 10.943 1.00 91.12 93 LYS A CA 1
ATOM 717 C C . LYS A 1 93 ? -16.172 8.666 10.017 1.00 91.12 93 LYS A C 1
ATOM 719 O O . LYS A 1 93 ? -17.292 8.475 10.487 1.00 91.12 93 LYS A O 1
ATOM 724 N N . GLU A 1 94 ? -15.912 8.524 8.723 1.00 92.81 94 GLU A N 1
ATOM 725 C CA . GLU A 1 94 ? -16.933 8.212 7.724 1.00 92.81 94 GLU A CA 1
ATOM 726 C C . GLU A 1 94 ? -17.450 6.784 7.869 1.00 92.81 94 GLU A C 1
ATOM 728 O O . GLU A 1 94 ? -18.660 6.567 7.831 1.00 92.81 94 GLU A O 1
ATOM 733 N N . CYS A 1 95 ? -16.568 5.817 8.125 1.00 90.44 95 CYS A N 1
ATOM 734 C CA . CYS A 1 95 ? -16.974 4.445 8.421 1.00 90.44 95 CYS A CA 1
ATOM 735 C C . CYS A 1 95 ? -17.865 4.390 9.673 1.00 90.44 95 CYS A C 1
ATOM 737 O O . CYS A 1 95 ? -18.885 3.699 9.673 1.00 90.44 95 CYS A O 1
ATOM 739 N N . SER A 1 96 ? -17.541 5.166 10.716 1.00 90.50 96 SER A N 1
ATOM 740 C CA . SER A 1 96 ? -18.377 5.276 11.921 1.00 90.50 96 SER A CA 1
ATOM 741 C C . SER A 1 96 ? -19.736 5.906 11.627 1.00 90.50 96 SER A C 1
ATOM 743 O O . SER A 1 96 ? -20.750 5.436 12.149 1.00 90.50 96 SER A O 1
ATOM 745 N N . PHE A 1 97 ? -19.782 6.937 10.780 1.00 92.44 97 PHE A N 1
ATOM 746 C CA . PHE A 1 97 ? -21.034 7.534 10.320 1.00 92.44 97 PHE A CA 1
ATOM 747 C C . PHE A 1 97 ? -21.902 6.501 9.595 1.00 92.44 97 PHE A C 1
ATOM 749 O O . PHE A 1 97 ? -23.025 6.251 10.030 1.00 92.44 97 PHE A O 1
ATOM 756 N N . TRP A 1 98 ? -21.381 5.846 8.553 1.00 88.50 98 TRP A N 1
ATOM 757 C CA . TRP A 1 98 ? -22.149 4.893 7.746 1.00 88.50 98 TRP A CA 1
ATOM 758 C C . TRP A 1 98 ? -22.600 3.676 8.553 1.00 88.50 98 TRP A C 1
ATOM 760 O O . TRP A 1 98 ? -23.765 3.281 8.468 1.00 88.50 98 TRP A O 1
ATOM 770 N N . LYS A 1 99 ? -21.724 3.130 9.407 1.00 87.25 99 LYS A N 1
ATOM 771 C CA . LYS A 1 99 ? -22.064 2.023 10.312 1.00 87.25 99 LYS A CA 1
ATOM 772 C C . LYS A 1 99 ? -23.221 2.396 11.240 1.00 87.25 99 LYS A C 1
ATOM 774 O O . LYS A 1 99 ? -24.135 1.599 11.435 1.00 87.25 99 LYS A O 1
ATOM 779 N N . ASN A 1 100 ? -23.214 3.608 11.796 1.00 87.12 100 ASN A N 1
ATOM 780 C CA . ASN A 1 100 ? -24.291 4.072 12.671 1.00 87.12 100 ASN A CA 1
ATOM 781 C C . ASN A 1 100 ? -25.572 4.421 11.912 1.00 87.12 100 ASN A C 1
ATOM 783 O O . ASN A 1 100 ? -26.656 4.066 12.376 1.00 87.12 100 ASN A O 1
ATOM 787 N N . PHE A 1 101 ? -25.455 5.074 10.756 1.00 87.06 101 PHE A N 1
ATOM 788 C CA . PHE A 1 101 ? -26.586 5.446 9.912 1.00 87.06 101 PHE A CA 1
ATOM 789 C C . PHE A 1 101 ? -27.416 4.213 9.539 1.00 87.06 101 PHE A C 1
ATOM 791 O O . PHE A 1 101 ? -28.620 4.168 9.806 1.00 87.06 101 PHE A O 1
ATOM 798 N N . TRP A 1 102 ? -26.760 3.172 9.019 1.00 80.38 102 TRP A N 1
ATOM 799 C CA . TRP A 1 102 ? -27.430 1.928 8.649 1.00 80.38 102 TRP A CA 1
ATOM 800 C C . TRP A 1 102 ? -27.893 1.118 9.858 1.00 80.38 102 TRP A C 1
ATOM 802 O O . TRP A 1 102 ? -28.967 0.534 9.801 1.00 80.38 102 TRP A O 1
ATOM 812 N N . ARG A 1 103 ? -27.173 1.137 10.988 1.00 81.50 103 ARG A N 1
ATOM 813 C CA . ARG A 1 103 ? -27.636 0.491 12.231 1.00 81.50 103 ARG A CA 1
ATOM 814 C C . ARG A 1 103 ? -28.952 1.082 12.744 1.00 81.50 103 ARG A C 1
ATOM 816 O O . ARG A 1 103 ? -29.808 0.340 13.217 1.00 81.50 103 ARG A O 1
ATOM 823 N N . ILE A 1 104 ? -29.110 2.405 12.687 1.00 76.00 104 ILE A N 1
ATOM 824 C CA . ILE A 1 104 ? -30.332 3.087 13.143 1.00 76.00 104 ILE A CA 1
ATOM 825 C C . ILE A 1 104 ? -31.484 2.832 12.162 1.00 76.00 104 ILE A C 1
ATOM 827 O O . ILE A 1 104 ? -32.596 2.536 12.592 1.00 76.00 104 ILE A O 1
ATOM 831 N N . ARG A 1 105 ? -31.212 2.903 10.852 1.00 72.06 105 ARG A N 1
ATOM 832 C CA . ARG A 1 105 ? -32.207 2.690 9.783 1.00 72.06 105 ARG A CA 1
ATOM 833 C C . ARG A 1 105 ? -32.596 1.219 9.592 1.00 72.06 105 ARG A C 1
ATOM 835 O O . ARG A 1 105 ? -33.713 0.941 9.180 1.00 72.06 105 ARG A O 1
ATOM 842 N N . GLY A 1 106 ? -31.691 0.294 9.896 1.00 60.84 106 GLY A N 1
ATOM 843 C CA . GLY A 1 106 ? -31.836 -1.148 9.709 1.00 60.84 106 GLY A CA 1
ATOM 844 C C . GLY A 1 106 ? -32.463 -1.887 10.889 1.00 60.84 106 GLY A C 1
ATOM 845 O O . GLY A 1 106 ? -32.505 -3.105 10.861 1.00 60.84 106 GLY A O 1
ATOM 846 N N . ARG A 1 107 ? -32.983 -1.205 11.920 1.00 56.03 107 ARG A N 1
ATOM 847 C CA . ARG A 1 107 ? -33.696 -1.859 13.040 1.00 56.03 107 ARG A CA 1
ATOM 848 C C . ARG A 1 107 ? -35.004 -2.573 12.642 1.00 56.03 107 ARG A C 1
ATOM 850 O O . ARG A 1 107 ? -35.610 -3.206 13.497 1.00 56.03 107 ARG A O 1
ATOM 857 N N . SER A 1 108 ? -35.411 -2.519 11.372 1.00 53.88 108 SER A N 1
ATOM 858 C CA . SER A 1 108 ? -36.457 -3.367 10.778 1.00 53.88 108 SER A CA 1
ATOM 859 C C . SER A 1 108 ? -35.923 -4.533 9.924 1.00 53.88 108 SER A C 1
ATOM 861 O O . SER A 1 108 ? -36.726 -5.299 9.400 1.00 53.88 108 SER A O 1
ATOM 863 N N . ALA A 1 109 ? -34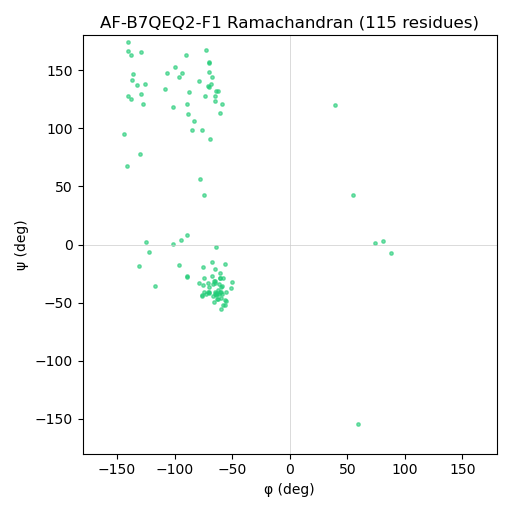.602 -4.705 9.786 1.00 55.88 109 ALA A N 1
ATOM 864 C CA . ALA A 1 109 ? -33.978 -5.784 9.017 1.00 55.88 109 ALA A CA 1
ATOM 865 C C . ALA A 1 109 ? -32.973 -6.573 9.887 1.00 55.88 109 ALA A C 1
ATOM 867 O O . ALA A 1 109 ? -32.222 -5.973 10.659 1.00 55.88 109 ALA A O 1
ATOM 868 N N . PRO A 1 110 ? -32.941 -7.916 9.803 1.00 50.47 110 PRO A N 1
ATOM 869 C CA . PRO A 1 110 ? -32.083 -8.733 10.655 1.00 50.47 110 PRO A CA 1
ATOM 870 C C . PRO A 1 110 ? -30.603 -8.411 10.409 1.00 50.47 110 PRO A C 1
ATOM 872 O O . PRO A 1 110 ? -30.146 -8.314 9.271 1.00 50.47 110 PRO A O 1
ATOM 875 N N . SER A 1 111 ? -29.860 -8.217 11.501 1.00 50.22 111 SER A N 1
ATOM 876 C CA . SER A 1 111 ? -28.463 -7.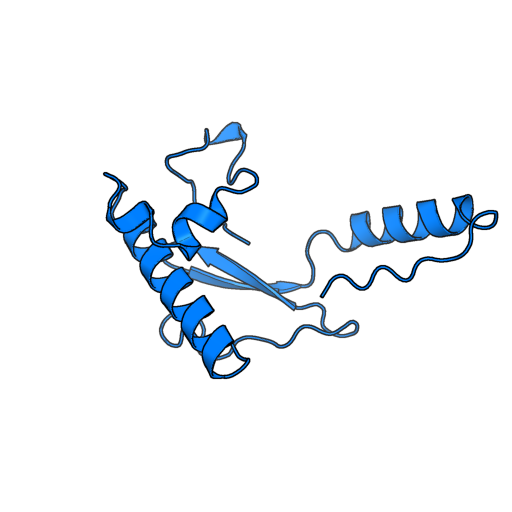785 11.493 1.00 50.22 111 SER A CA 1
ATOM 877 C C . SER A 1 111 ? -27.576 -8.779 10.746 1.00 50.22 111 SER A C 1
ATOM 879 O O . SER A 1 111 ? -27.346 -9.888 11.228 1.00 50.22 111 SER A O 1
ATOM 881 N N . GLN A 1 112 ? -27.018 -8.373 9.609 1.00 52.47 112 GLN A N 1
ATOM 882 C CA . GLN A 1 112 ? -25.874 -9.072 9.039 1.00 52.47 112 GLN A CA 1
ATOM 883 C C . GLN A 1 112 ? -24.602 -8.474 9.634 1.00 52.47 112 GLN A C 1
ATOM 885 O O . GLN A 1 112 ? -24.274 -7.307 9.414 1.00 52.47 112 GLN A O 1
ATOM 890 N N . ASN A 1 113 ? -23.908 -9.276 10.440 1.00 42.38 113 ASN A N 1
ATOM 891 C CA . ASN A 1 113 ? -22.566 -8.965 10.908 1.00 42.38 113 ASN A CA 1
ATOM 892 C C . ASN A 1 113 ? -21.620 -9.049 9.710 1.00 42.38 113 ASN A C 1
ATOM 894 O O . ASN A 1 113 ? -21.094 -10.115 9.402 1.00 42.38 113 ASN A O 1
ATOM 898 N N . ILE A 1 114 ? -21.423 -7.931 9.016 1.00 48.34 114 ILE A N 1
ATOM 899 C CA . ILE A 1 114 ? -20.377 -7.834 8.003 1.00 48.34 114 ILE A CA 1
ATOM 900 C C . ILE A 1 114 ? -19.051 -7.692 8.754 1.00 48.34 114 ILE A C 1
ATOM 902 O O . ILE A 1 114 ? -18.704 -6.613 9.242 1.00 48.34 114 ILE A O 1
ATOM 906 N N . VAL A 1 115 ? -18.337 -8.808 8.887 1.00 39.91 115 VAL A N 1
ATOM 907 C CA . VAL A 1 115 ? -16.920 -8.823 9.248 1.00 39.91 115 VAL A CA 1
ATOM 908 C C . VAL A 1 115 ? -16.152 -8.591 7.952 1.00 39.91 115 VAL A C 1
ATOM 910 O O . VAL A 1 115 ? -16.113 -9.465 7.093 1.00 39.91 115 VAL A O 1
ATOM 913 N N . LEU A 1 116 ? -15.598 -7.391 7.784 1.00 38.47 116 LEU A N 1
ATOM 914 C CA . LEU A 1 116 ? -14.583 -7.143 6.763 1.00 38.47 116 LEU A CA 1
ATOM 915 C C . LEU A 1 116 ? -13.244 -7.547 7.387 1.00 38.47 116 LEU A C 1
ATOM 917 O O . LEU A 1 116 ? -12.723 -6.818 8.233 1.00 38.47 116 LEU A O 1
ATOM 921 N N . GLY A 1 117 ? -12.800 -8.759 7.056 1.00 38.81 117 GLY A N 1
ATOM 922 C CA . GLY A 1 117 ? -11.441 -9.249 7.295 1.00 38.81 117 GLY A CA 1
ATOM 923 C C . GLY A 1 117 ? -10.534 -8.941 6.116 1.00 38.81 117 GLY A C 1
ATOM 924 O O . GLY A 1 117 ? -11.076 -8.755 5.003 1.00 38.81 117 GLY A O 1
#

Organism: Ixodes scapularis (NCBI:txid6945)

Radius of gyration: 17.17 Å; Cα contacts (8 Å, |Δi|>4): 125; chains: 1; bounding box: 50×33×40 Å

Foldseek 3Di:
DEDDAFPVDDPVVRDDPPVVVCLLVQVCVVDPGDPFSNLSSVQNVQQVVCCVVPVGGDDCVAPVDDDDADPVFRWDWYDTSHHIDIDGDDPVVVVVVVVVVCVVVCPVPDDDPPDPD

Nearest PDB structures (foldseek):
  4m0f-assembly1_B  TM=8.811E-01  e=7.655E-06  Homo sapiens
  1f8u-assembly1_A  TM=8.583E-01  e=1.686E-05  Homo sapiens
  5dyy-assembly1_B  TM=8.673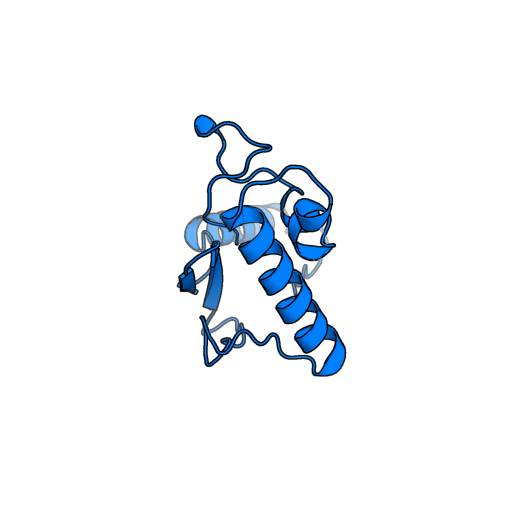E-01  e=3.047E-05  Homo sapiens
  6wvp-assembly1_A-2  TM=8.835E-01  e=3.712E-05  Homo sapiens
  4m0e-assembly1_B  TM=8.848E-01  e=3.712E-05  Homo sapiens

Mean predicted aligned error: 7.5 Å

Sequence (117 aa):
MLTQQSSFGSELFGPTHGEDMLYMLGSMNDMNANLDERRLSERMMKMVGEFTRSGTPSMPTMMPSWPTFSAEKPQYVTLSAHNASVHTGPRLKECSFWKNFWRIRGRSAPSQNIVLG

pLDDT: mean 84.68, std 13.34, range [38.47, 95.75]

Secondary structure (DSSP, 8-state):
-B-SPPSSS-TTT-SPTTTHHHHHTTHHHHTT--HHHHHHHHHHHHHHHHHHHHSS--BTTTBSSPPPP-SSS-EEEEE-SS-EEEEE-TTHHHHHHHHHHHHHHTTTS--------

InterPro domains:
  IPR002018 Carboxylesterase, type B [PF00135] (11-98)
  IPR029058 Alpha/Beta hydrolase fold [G3DSA:3.40.50.1820] (2-104)
  IPR029058 Alpha/Beta hydrolase fold [SSF53474] (11-101)
  IPR050654 Acetylcholinesterase-related enzymes [PTHR43918] (10-102)

Solvent-accessible surface area (backbone atoms only — not comparable to full-atom values): 7027 Å² total; per-residue (Å²): 82,77,76,47,86,50,95,89,40,58,82,91,69,36,71,55,92,71,56,63,54,40,26,47,70,42,49,30,67,80,43,96,53,53,73,51,52,29,49,31,8,58,50,38,32,48,20,53,52,36,23,75,73,69,77,47,55,54,44,66,94,60,38,78,70,70,77,75,65,41,94,92,46,40,40,45,56,38,40,40,61,85,49,50,47,82,45,75,40,88,58,56,68,60,53,49,48,53,56,50,55,49,56,68,71,35,77,87,51,87,86,77,85,80,76,88,124